Protein AF-A0A960S4R6-F1 (afdb_monomer_lite)

Sequence (79 aa):
MKSFLHAISLTNNIAERSLRHIVLWRKTSYGTQSQEGSRFMERAVSVWMTLKEQGKEVFPFFFQAYQSTYHPQVTAPVI

Structure (mmCIF, N/CA/C/O backbone):
data_AF-A0A960S4R6-F1
#
_entry.id   AF-A0A960S4R6-F1
#
loop_
_atom_site.group_PDB
_atom_site.id
_atom_site.type_symbol
_atom_site.label_atom_id
_atom_site.label_alt_id
_atom_site.label_comp_id
_atom_site.label_asym_id
_atom_site.label_entity_id
_atom_site.label_seq_id
_atom_site.pdbx_PDB_ins_code
_atom_site.Cartn_x
_atom_site.Cartn_y
_atom_site.Cartn_z
_atom_site.occupancy
_atom_site.B_iso_or_equiv
_atom_site.auth_seq_id
_atom_site.auth_comp_id
_atom_site.auth_asym_id
_atom_site.auth_atom_id
_atom_site.pdbx_PDB_model_num
ATOM 1 N N . MET A 1 1 ? 33.634 3.717 -32.625 1.00 43.56 1 MET A N 1
ATOM 2 C CA . MET A 1 1 ? 33.799 3.247 -31.232 1.00 43.56 1 MET A CA 1
ATOM 3 C C . MET A 1 1 ? 32.591 2.379 -30.904 1.00 43.56 1 MET A C 1
ATOM 5 O O . MET A 1 1 ? 31.473 2.867 -30.980 1.00 43.56 1 MET A O 1
ATOM 9 N N . LYS A 1 2 ? 32.805 1.068 -30.760 1.00 39.34 2 LYS A N 1
ATOM 10 C CA . LYS A 1 2 ? 31.775 0.018 -30.761 1.00 39.34 2 LYS A CA 1
ATOM 11 C C . LYS A 1 2 ? 31.051 -0.075 -29.403 1.00 39.34 2 LYS A C 1
ATOM 13 O O . LYS A 1 2 ? 31.706 -0.119 -28.371 1.00 39.34 2 LYS A O 1
ATOM 18 N N . SER A 1 3 ? 29.717 -0.110 -29.462 1.00 46.28 3 SER A N 1
ATOM 19 C CA . SER A 1 3 ? 28.796 -0.931 -28.653 1.00 46.28 3 SER A CA 1
ATOM 20 C C . SER A 1 3 ? 29.160 -1.227 -27.183 1.00 46.28 3 SER A C 1
ATOM 22 O O . SER A 1 3 ? 29.764 -2.255 -26.891 1.00 46.28 3 SER A O 1
ATOM 24 N N . PHE A 1 4 ? 28.660 -0.399 -26.260 1.00 53.88 4 PHE A N 1
ATOM 25 C CA . PHE A 1 4 ? 28.506 -0.723 -24.827 1.00 53.88 4 PHE A CA 1
ATOM 26 C C . PHE A 1 4 ? 27.032 -0.735 -24.384 1.00 53.88 4 PHE A C 1
ATOM 28 O O . PHE A 1 4 ? 26.717 -0.564 -23.212 1.00 53.88 4 PHE A O 1
ATOM 35 N N . LEU A 1 5 ? 26.097 -0.967 -25.307 1.00 52.12 5 LEU A N 1
ATOM 36 C CA . LEU A 1 5 ? 24.726 -1.313 -24.942 1.00 52.12 5 LEU A CA 1
ATOM 37 C C . LEU A 1 5 ? 24.661 -2.829 -24.775 1.00 52.12 5 LEU A C 1
ATOM 39 O O . LEU A 1 5 ? 24.124 -3.541 -25.619 1.00 52.12 5 LEU A O 1
ATOM 43 N N . HIS A 1 6 ? 25.255 -3.336 -23.694 1.00 56.94 6 HIS A N 1
ATOM 44 C CA . HIS A 1 6 ? 24.774 -4.600 -23.157 1.00 56.94 6 HIS A CA 1
ATOM 45 C C . HIS A 1 6 ? 23.299 -4.339 -22.851 1.00 56.94 6 HIS A C 1
ATOM 47 O O . HIS A 1 6 ? 22.991 -3.457 -22.051 1.00 56.94 6 HIS A O 1
ATOM 53 N N . ALA A 1 7 ? 22.399 -4.972 -23.600 1.00 62.09 7 ALA A N 1
ATOM 54 C CA . ALA A 1 7 ? 20.964 -4.791 -23.466 1.00 62.09 7 ALA A CA 1
ATOM 55 C C . ALA A 1 7 ? 20.533 -5.353 -22.106 1.00 62.09 7 ALA A C 1
ATOM 57 O O . ALA A 1 7 ? 20.081 -6.489 -21.995 1.00 62.09 7 ALA A O 1
ATOM 58 N N . ILE A 1 8 ? 20.746 -4.570 -21.048 1.00 62.56 8 ILE A N 1
ATOM 59 C CA . ILE A 1 8 ? 20.212 -4.843 -19.724 1.00 62.56 8 ILE A CA 1
ATOM 60 C C . ILE A 1 8 ? 18.703 -4.861 -19.917 1.00 62.56 8 ILE A C 1
ATOM 62 O O . ILE A 1 8 ? 18.116 -3.873 -20.364 1.00 62.56 8 ILE A O 1
ATOM 66 N N . SER A 1 9 ? 18.089 -6.004 -19.626 1.00 61.94 9 SER A N 1
ATOM 67 C CA . SER A 1 9 ? 16.639 -6.120 -19.608 1.00 61.94 9 SER A CA 1
ATOM 68 C C . SER A 1 9 ? 16.056 -4.947 -18.812 1.00 61.94 9 SER A C 1
ATOM 70 O O . SER A 1 9 ? 16.424 -4.725 -17.657 1.00 61.94 9 SER A O 1
ATOM 72 N N . LEU A 1 10 ? 15.132 -4.191 -19.413 1.00 61.75 10 LEU A N 1
ATOM 73 C CA . LEU A 1 10 ? 14.468 -3.046 -18.772 1.00 61.75 10 LEU A CA 1
ATOM 74 C C . LEU A 1 10 ? 13.569 -3.456 -17.588 1.00 61.75 10 LEU A C 1
ATOM 76 O O . LEU A 1 10 ? 12.870 -2.615 -17.026 1.00 61.75 10 LEU A O 1
ATOM 80 N N . THR A 1 11 ? 13.604 -4.723 -17.175 1.00 59.28 11 THR A N 1
ATOM 81 C CA . THR A 1 11 ? 12.930 -5.245 -15.984 1.00 59.28 11 THR A CA 1
ATOM 82 C C . THR A 1 11 ? 13.315 -4.487 -14.717 1.00 59.28 11 THR A C 1
ATOM 84 O O . THR A 1 11 ? 12.432 -4.208 -13.910 1.00 59.28 11 THR A O 1
ATOM 87 N N . ASN A 1 12 ? 14.580 -4.063 -14.566 1.00 63.88 12 ASN A N 1
ATOM 88 C CA . ASN A 1 12 ? 14.977 -3.256 -13.405 1.00 63.88 12 ASN A CA 1
ATOM 89 C C . ASN A 1 12 ? 14.266 -1.890 -13.382 1.00 63.88 12 ASN A C 1
ATOM 91 O O . ASN A 1 12 ? 13.757 -1.465 -12.354 1.00 63.88 12 ASN A O 1
ATOM 95 N N . ASN A 1 13 ? 14.127 -1.238 -14.538 1.00 76.00 13 ASN A N 1
ATOM 96 C CA . ASN A 1 13 ? 13.423 0.041 -14.637 1.00 76.00 13 ASN A CA 1
ATOM 97 C C . ASN A 1 13 ? 11.928 -0.107 -14.301 1.00 76.00 13 ASN A C 1
ATOM 99 O O . ASN A 1 13 ? 11.328 0.803 -13.744 1.00 76.00 13 ASN A O 1
ATOM 103 N N . ILE A 1 14 ? 11.314 -1.253 -14.610 1.00 79.44 14 ILE A N 1
ATOM 104 C CA . ILE A 1 14 ? 9.915 -1.527 -14.247 1.00 79.44 14 ILE A CA 1
ATOM 105 C C . ILE A 1 14 ? 9.770 -1.657 -12.725 1.00 79.44 14 ILE A C 1
ATOM 107 O O . ILE A 1 14 ? 8.913 -0.988 -12.150 1.00 79.44 14 ILE A O 1
ATOM 111 N N . ALA A 1 15 ? 10.635 -2.442 -12.074 1.00 78.00 15 ALA A N 1
ATOM 112 C CA . ALA A 1 15 ? 10.628 -2.605 -10.618 1.00 78.00 15 ALA A CA 1
ATOM 113 C C . ALA A 1 15 ? 10.956 -1.292 -9.878 1.00 78.00 15 ALA A C 1
ATOM 115 O O . ALA A 1 15 ? 10.289 -0.912 -8.919 1.00 78.00 15 ALA A O 1
ATOM 116 N N . GLU A 1 16 ? 11.949 -0.537 -10.350 1.00 84.44 16 GLU A N 1
ATOM 117 C CA . GLU A 1 16 ? 12.280 0.775 -9.786 1.00 84.44 16 GLU A CA 1
ATOM 118 C C . GLU A 1 16 ? 11.134 1.784 -9.973 1.00 84.44 16 GLU A C 1
ATOM 120 O O . GLU A 1 16 ? 10.833 2.567 -9.066 1.00 84.44 16 GLU A O 1
ATOM 125 N N . ARG A 1 17 ? 10.453 1.766 -11.130 1.00 83.19 17 ARG A N 1
ATOM 126 C CA . ARG A 1 17 ? 9.290 2.629 -11.397 1.00 83.19 17 ARG A CA 1
ATOM 127 C C . ARG A 1 17 ? 8.094 2.277 -10.525 1.00 83.19 17 ARG A C 1
ATOM 129 O O . ARG A 1 17 ? 7.452 3.207 -10.037 1.00 83.19 17 ARG A O 1
ATOM 136 N N . SER A 1 18 ? 7.805 0.994 -10.307 1.00 84.06 18 SER A N 1
ATOM 137 C CA . SER A 1 18 ? 6.688 0.586 -9.445 1.00 84.06 18 SER A CA 1
ATOM 138 C C . SER A 1 18 ? 6.917 1.034 -7.996 1.00 84.06 18 SER A C 1
ATOM 140 O O . 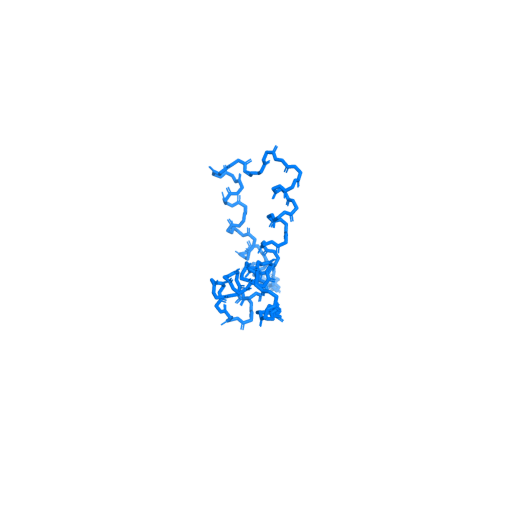SER A 1 18 ? 6.017 1.600 -7.373 1.00 84.06 18 SER A O 1
ATOM 142 N N . LEU A 1 19 ? 8.155 0.927 -7.498 1.00 87.88 19 LEU A N 1
ATOM 143 C CA . LEU A 1 19 ? 8.526 1.358 -6.145 1.00 87.88 19 LEU A CA 1
ATOM 144 C C . LEU A 1 19 ? 8.655 2.881 -5.977 1.00 87.88 19 LEU A C 1
ATOM 146 O O . LEU A 1 19 ? 8.581 3.392 -4.855 1.00 87.88 19 LEU A O 1
ATOM 150 N N . ARG A 1 20 ? 8.828 3.645 -7.061 1.00 90.56 20 ARG A N 1
ATOM 151 C CA . ARG A 1 20 ? 9.066 5.099 -6.996 1.00 90.56 20 ARG A CA 1
ATOM 152 C C . ARG A 1 20 ? 8.004 5.837 -6.184 1.00 90.56 20 ARG A C 1
ATOM 154 O O . ARG A 1 20 ? 8.333 6.726 -5.401 1.00 90.56 20 ARG A O 1
ATOM 161 N N . HIS A 1 21 ? 6.739 5.473 -6.358 1.00 89.69 21 HIS A N 1
ATOM 162 C CA . HIS A 1 21 ? 5.631 6.121 -5.663 1.00 89.69 21 HIS A CA 1
ATOM 163 C C . HIS A 1 21 ? 5.704 5.937 -4.145 1.00 89.69 21 HIS A C 1
ATOM 165 O O . HIS A 1 21 ? 5.535 6.911 -3.411 1.00 89.69 21 HIS A O 1
ATOM 171 N N . ILE A 1 22 ? 6.011 4.724 -3.668 1.00 92.19 22 ILE A N 1
ATOM 172 C CA . ILE A 1 22 ? 6.085 4.467 -2.228 1.00 92.19 22 ILE A CA 1
ATOM 173 C C . ILE A 1 22 ? 7.322 5.113 -1.594 1.00 92.19 22 ILE A C 1
ATOM 175 O O . ILE A 1 22 ? 7.247 5.641 -0.483 1.00 92.19 22 ILE A O 1
ATOM 179 N N . VAL A 1 23 ? 8.443 5.151 -2.321 1.00 92.19 23 VAL A N 1
ATOM 180 C CA . VAL A 1 23 ? 9.662 5.844 -1.875 1.00 92.19 23 VAL A CA 1
ATOM 181 C C . VAL A 1 23 ? 9.407 7.342 -1.713 1.00 92.19 23 VAL A C 1
ATOM 183 O O . VAL A 1 23 ? 9.782 7.922 -0.692 1.00 92.19 23 VAL A O 1
ATOM 186 N N . LEU A 1 24 ? 8.746 7.968 -2.694 1.00 94.31 24 LEU A N 1
ATOM 187 C CA . LEU A 1 24 ? 8.397 9.386 -2.626 1.00 94.31 24 LEU A CA 1
ATOM 188 C C . LEU A 1 24 ? 7.446 9.671 -1.464 1.00 94.31 24 LEU A C 1
ATOM 190 O O . LEU A 1 24 ? 7.745 10.559 -0.670 1.00 94.31 24 LEU A O 1
ATOM 194 N N . TRP A 1 25 ? 6.379 8.881 -1.310 1.00 92.44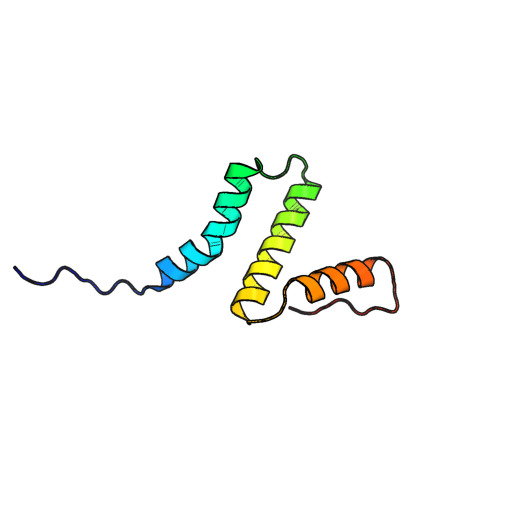 25 TRP A N 1
ATOM 195 C CA . TRP A 1 25 ? 5.451 9.009 -0.184 1.00 92.44 25 TRP A CA 1
ATOM 196 C C . TRP A 1 25 ? 6.173 8.931 1.164 1.00 92.44 25 TRP A C 1
ATOM 198 O O . TRP A 1 25 ? 6.016 9.815 2.005 1.00 92.44 25 TRP A O 1
ATOM 208 N N . ARG A 1 26 ? 7.035 7.924 1.363 1.00 91.69 26 ARG A N 1
ATOM 209 C CA . ARG A 1 26 ? 7.763 7.758 2.629 1.00 91.69 26 ARG A CA 1
ATOM 210 C C . ARG A 1 26 ? 8.670 8.953 2.916 1.00 91.69 26 ARG A C 1
ATOM 212 O O . ARG A 1 26 ? 8.796 9.358 4.068 1.00 91.69 26 ARG A O 1
ATOM 219 N N . LYS A 1 27 ? 9.283 9.526 1.876 1.00 93.50 27 LYS A N 1
ATOM 220 C CA . LYS A 1 27 ? 10.152 10.700 1.994 1.00 93.50 27 LYS A CA 1
ATOM 221 C C . LYS A 1 27 ? 9.372 11.971 2.337 1.00 93.50 27 LYS A C 1
ATOM 223 O O . LYS A 1 27 ? 9.837 12.741 3.166 1.00 93.50 27 LYS A O 1
ATOM 228 N N . THR A 1 28 ? 8.224 12.204 1.703 1.00 96.25 28 THR A N 1
ATOM 229 C CA . THR A 1 28 ? 7.445 13.442 1.889 1.00 96.25 28 THR A CA 1
ATOM 230 C C . THR A 1 28 ? 6.535 13.407 3.110 1.00 96.25 28 THR A C 1
ATOM 232 O O . THR A 1 28 ? 6.217 14.455 3.659 1.00 96.25 28 THR A O 1
ATOM 235 N N . SER A 1 29 ? 6.106 12.217 3.529 1.00 90.62 29 SER A N 1
ATOM 236 C CA . SER A 1 29 ? 5.164 12.019 4.636 1.00 90.62 29 SER A CA 1
ATOM 237 C C . SER A 1 29 ? 5.823 11.444 5.892 1.00 90.62 29 SER A C 1
ATOM 239 O O . SER A 1 29 ? 5.12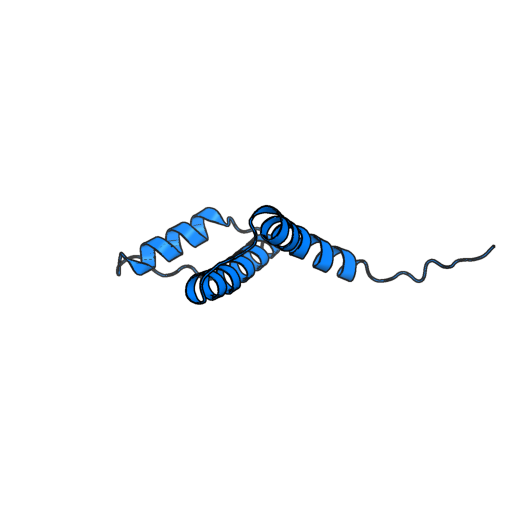7 11.170 6.860 1.00 90.62 29 SER A O 1
ATOM 241 N N . TYR A 1 30 ? 7.147 11.244 5.883 1.00 91.62 30 TYR A N 1
ATOM 242 C CA . TYR A 1 30 ? 7.941 10.656 6.975 1.00 91.62 30 TYR A CA 1
ATOM 243 C C . TYR A 1 30 ? 7.557 9.216 7.371 1.00 91.62 30 TYR A C 1
ATOM 245 O O . TYR A 1 30 ? 8.060 8.684 8.360 1.00 91.62 30 TYR A O 1
ATOM 253 N N . GLY A 1 31 ? 6.725 8.542 6.573 1.00 90.69 31 GLY A N 1
ATOM 254 C CA . GLY A 1 31 ? 6.282 7.173 6.826 1.00 90.69 31 GLY A CA 1
ATOM 255 C C . GLY A 1 31 ? 5.308 7.057 8.002 1.00 90.69 31 GLY A C 1
ATOM 256 O O . GLY A 1 31 ? 4.476 7.927 8.234 1.00 90.69 31 GLY A O 1
ATOM 257 N N . THR A 1 32 ? 5.375 5.931 8.710 1.00 94.31 32 THR A N 1
ATOM 258 C CA . THR A 1 32 ? 4.478 5.569 9.815 1.00 94.31 32 THR A CA 1
ATOM 259 C C . THR A 1 32 ? 5.185 5.712 11.159 1.00 94.31 32 THR A C 1
ATOM 261 O O . THR A 1 32 ? 6.367 5.403 11.280 1.00 94.31 32 THR A O 1
ATOM 264 N N . GLN A 1 33 ? 4.449 6.150 12.184 1.00 94.62 33 GLN A N 1
ATOM 265 C CA . GLN A 1 33 ? 4.976 6.346 13.546 1.00 94.62 33 GLN A CA 1
ATOM 266 C C . GLN A 1 33 ? 4.539 5.252 14.533 1.00 94.62 33 GLN A C 1
ATOM 268 O O . GLN A 1 33 ? 4.865 5.317 15.713 1.00 94.62 33 GLN A O 1
ATOM 273 N N . SER A 1 34 ? 3.810 4.239 14.061 1.00 96.88 34 SER A N 1
ATOM 274 C CA . SER A 1 34 ? 3.375 3.098 14.866 1.00 96.88 34 SER A CA 1
ATOM 275 C C . SER A 1 34 ? 3.667 1.775 14.166 1.00 96.88 34 SER A C 1
ATOM 277 O O . SER A 1 34 ? 3.836 1.708 12.939 1.00 96.88 34 SER A O 1
ATOM 279 N N . GLN A 1 35 ? 3.724 0.701 14.953 1.00 97.31 35 GLN A N 1
ATOM 280 C CA . GLN A 1 35 ? 3.910 -0.646 14.427 1.00 97.31 35 GLN A CA 1
ATOM 281 C C . GLN A 1 35 ? 2.691 -1.071 13.601 1.00 97.31 35 GLN A C 1
ATOM 283 O O . GLN A 1 35 ? 2.841 -1.591 12.496 1.00 97.31 35 GLN A O 1
ATOM 288 N N . GLU A 1 36 ? 1.491 -0.774 14.088 1.00 96.69 36 GLU A N 1
ATOM 289 C CA . GLU A 1 36 ? 0.217 -1.058 13.431 1.00 96.69 36 GLU A CA 1
ATOM 290 C C . GLU A 1 36 ? 0.119 -0.322 12.095 1.00 96.69 36 GLU A C 1
ATOM 292 O O . GLU A 1 36 ? -0.213 -0.929 11.078 1.00 96.69 36 GLU A O 1
ATOM 297 N N . GLY A 1 37 ? 0.486 0.964 12.071 1.00 95.00 37 GLY A N 1
ATOM 298 C CA . GLY A 1 37 ? 0.517 1.758 10.846 1.00 95.00 37 GLY A CA 1
ATOM 299 C C . GLY A 1 37 ? 1.511 1.193 9.836 1.00 95.00 37 GLY A C 1
ATOM 300 O O . GLY A 1 37 ? 1.191 1.075 8.655 1.00 95.00 37 GLY A O 1
ATOM 301 N N . SER A 1 38 ? 2.690 0.771 10.301 1.00 94.88 38 SER A N 1
ATOM 302 C CA . SER A 1 38 ? 3.700 0.134 9.446 1.00 94.88 38 SER A CA 1
ATOM 303 C C . SER A 1 38 ? 3.182 -1.171 8.831 1.00 94.88 38 SER A C 1
ATOM 305 O O . SER A 1 38 ? 3.341 -1.383 7.631 1.00 94.88 38 SER A O 1
ATOM 307 N N . ARG A 1 39 ? 2.496 -2.010 9.621 1.00 96.50 39 ARG A N 1
ATOM 308 C CA . ARG A 1 39 ? 1.885 -3.268 9.152 1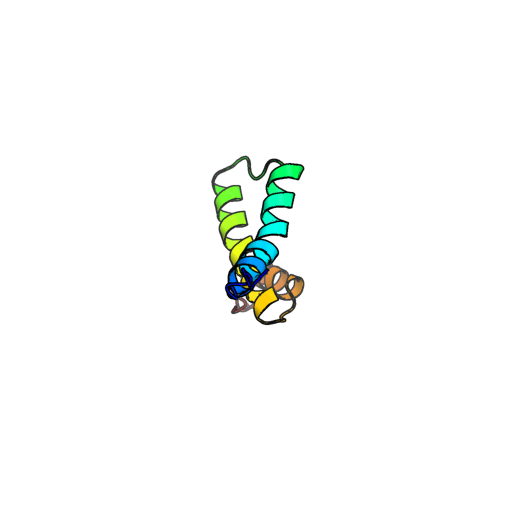.00 96.50 39 ARG A CA 1
ATOM 309 C C . ARG A 1 39 ? 0.728 -3.037 8.187 1.00 96.50 39 ARG A C 1
ATOM 311 O O . ARG A 1 39 ? 0.572 -3.791 7.228 1.00 96.50 39 ARG A O 1
ATOM 318 N N . PHE A 1 40 ? -0.078 -2.005 8.422 1.00 94.12 40 PHE A N 1
ATOM 319 C CA . PHE A 1 40 ? -1.129 -1.605 7.492 1.00 94.12 40 PHE A CA 1
ATOM 320 C C . PHE A 1 40 ? -0.533 -1.159 6.154 1.00 94.12 40 PHE A C 1
ATOM 322 O O . PHE A 1 40 ? -0.925 -1.682 5.112 1.00 94.12 40 PHE A O 1
ATOM 329 N N . MET A 1 41 ? 0.445 -0.248 6.179 1.00 94.88 41 MET A N 1
ATOM 330 C CA . MET A 1 41 ? 1.073 0.273 4.963 1.00 94.88 41 MET A CA 1
ATOM 331 C C . MET A 1 41 ? 1.8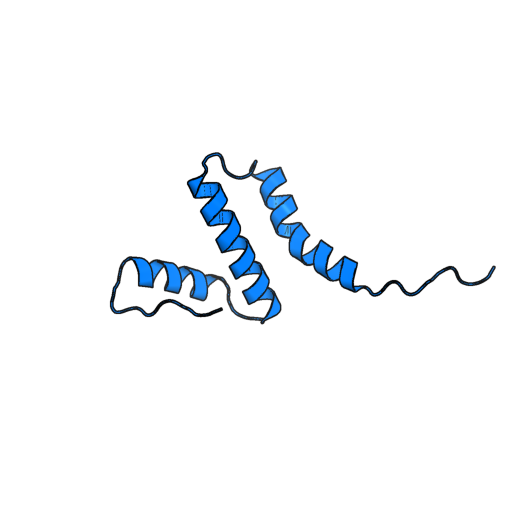21 -0.809 4.183 1.00 94.88 41 MET A C 1
ATOM 333 O O . MET A 1 41 ? 1.714 -0.826 2.961 1.00 94.88 41 MET A O 1
ATOM 337 N N . GLU A 1 42 ? 2.508 -1.736 4.860 1.00 94.31 42 GLU A N 1
ATOM 338 C CA . GLU A 1 42 ? 3.124 -2.922 4.242 1.00 94.31 42 GLU A CA 1
ATOM 339 C C . GLU A 1 42 ? 2.108 -3.666 3.357 1.00 94.31 42 GLU A C 1
ATOM 341 O O . GLU A 1 42 ? 2.332 -3.848 2.162 1.00 94.31 42 GLU A O 1
ATOM 346 N N . ARG A 1 43 ? 0.940 -4.014 3.915 1.00 95.19 43 ARG A N 1
ATOM 347 C CA . ARG A 1 43 ? -0.113 -4.756 3.202 1.00 95.19 43 ARG A CA 1
ATOM 348 C C . ARG A 1 43 ? -0.804 -3.922 2.127 1.00 95.19 43 ARG A C 1
ATOM 350 O O . ARG A 1 43 ? -1.033 -4.416 1.024 1.00 95.19 43 ARG A O 1
ATOM 357 N N . ALA A 1 44 ? -1.138 -2.669 2.435 1.00 94.62 44 ALA A N 1
ATOM 358 C CA . ALA A 1 44 ? -1.834 -1.782 1.509 1.00 94.62 44 ALA A CA 1
ATOM 359 C C . ALA A 1 44 ? -0.992 -1.512 0.254 1.00 94.62 44 ALA A C 1
ATOM 361 O O . ALA A 1 44 ? -1.507 -1.533 -0.861 1.00 94.62 44 ALA A O 1
ATOM 362 N N . VAL A 1 45 ? 0.316 -1.318 0.413 1.00 94.44 45 VAL A N 1
ATOM 363 C CA . VAL A 1 45 ? 1.221 -1.083 -0.715 1.00 94.44 45 VAL A CA 1
ATOM 364 C C . VAL A 1 45 ? 1.374 -2.332 -1.575 1.00 94.44 45 VAL A C 1
ATOM 366 O O . VAL A 1 45 ? 1.322 -2.213 -2.796 1.00 94.44 45 VAL A O 1
ATOM 369 N N . SER A 1 46 ? 1.492 -3.521 -0.973 1.00 94.38 46 SER A N 1
ATOM 370 C CA . SER A 1 46 ? 1.506 -4.781 -1.727 1.00 94.38 46 SER A CA 1
ATOM 371 C C . SER A 1 46 ? 0.241 -4.954 -2.569 1.00 94.38 46 SER A C 1
ATOM 3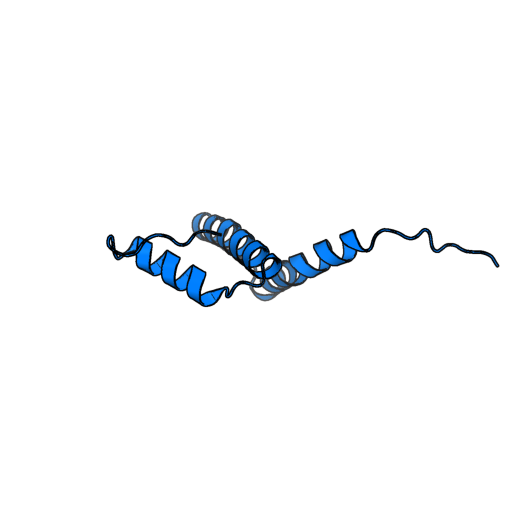73 O O . SER A 1 46 ? 0.343 -5.144 -3.777 1.00 94.38 46 SER A O 1
ATOM 375 N N . VAL A 1 47 ? -0.943 -4.798 -1.963 1.00 95.69 47 VAL A N 1
ATOM 376 C CA . VAL A 1 47 ? -2.237 -4.857 -2.670 1.00 95.69 47 VAL A CA 1
ATOM 377 C C . VAL A 1 47 ? -2.285 -3.839 -3.805 1.00 95.69 47 VAL A C 1
ATOM 379 O O . VAL A 1 47 ? -2.631 -4.175 -4.934 1.00 95.69 47 VAL A O 1
ATOM 382 N N . TRP A 1 48 ? -1.923 -2.590 -3.516 1.00 95.00 48 TRP A N 1
ATOM 383 C CA . TRP A 1 48 ? -1.951 -1.509 -4.491 1.00 95.00 48 TRP A CA 1
ATOM 384 C C . TRP A 1 48 ? -1.068 -1.800 -5.709 1.00 95.00 48 TRP A C 1
ATOM 386 O O . TRP A 1 48 ? -1.526 -1.631 -6.842 1.00 95.00 48 TRP A O 1
ATOM 396 N N . MET A 1 49 ? 0.167 -2.260 -5.484 1.00 93.12 49 MET A N 1
ATOM 397 C CA . MET A 1 49 ? 1.095 -2.611 -6.560 1.00 93.12 49 MET A CA 1
ATOM 398 C C . MET A 1 49 ? 0.560 -3.777 -7.393 1.00 93.12 49 MET A C 1
ATOM 400 O O . MET A 1 49 ? 0.524 -3.665 -8.617 1.00 93.12 49 MET A O 1
ATOM 404 N N . THR A 1 50 ? 0.043 -4.835 -6.761 1.00 94.25 50 THR A N 1
ATOM 405 C CA . THR A 1 50 ? -0.521 -5.978 -7.493 1.00 94.25 50 THR A CA 1
ATOM 406 C C . THR A 1 50 ? -1.756 -5.595 -8.312 1.00 94.25 50 THR A C 1
ATOM 408 O O . THR A 1 50 ? -1.846 -5.954 -9.483 1.00 94.25 50 THR A O 1
ATOM 411 N N . LEU A 1 51 ? -2.691 -4.816 -7.757 1.00 95.25 51 LEU A N 1
ATOM 412 C CA . LEU A 1 51 ? -3.868 -4.354 -8.505 1.00 95.25 51 LEU A CA 1
ATOM 413 C C . LEU A 1 51 ? -3.471 -3.483 -9.699 1.00 95.25 51 LEU A C 1
ATOM 415 O O . LEU A 1 51 ? -4.057 -3.608 -10.773 1.00 95.25 51 LEU A O 1
ATOM 419 N N . LYS A 1 52 ? -2.453 -2.629 -9.535 1.00 91.81 52 LYS A N 1
ATOM 420 C CA . LYS A 1 52 ? -1.914 -1.817 -10.631 1.00 91.81 52 LYS A CA 1
ATOM 421 C C . LYS A 1 52 ? -1.305 -2.672 -11.737 1.00 91.81 52 LYS A C 1
ATOM 423 O O . LYS A 1 52 ? -1.583 -2.400 -12.901 1.00 91.81 52 LYS A O 1
ATOM 428 N N . GLU A 1 53 ? -0.529 -3.695 -11.389 1.00 91.00 53 GLU A N 1
ATOM 429 C CA . GLU A 1 53 ? 0.045 -4.637 -12.360 1.00 91.00 53 GLU A CA 1
ATOM 430 C C . GLU A 1 53 ? -1.032 -5.430 -13.108 1.00 91.00 53 GLU A C 1
ATOM 432 O O . GLU A 1 53 ? -0.905 -5.660 -14.308 1.00 91.00 53 GLU A O 1
ATOM 437 N N . GLN A 1 54 ? -2.126 -5.786 -12.432 1.00 93.62 54 GLN A N 1
ATOM 438 C CA . GLN A 1 54 ? -3.269 -6.470 -13.040 1.00 93.62 54 GLN A CA 1
ATOM 439 C C . GLN A 1 54 ? -4.236 -5.539 -13.797 1.00 93.62 54 GLN A C 1
ATOM 441 O O . GLN A 1 54 ? -5.224 -6.012 -14.357 1.00 93.62 54 GLN A O 1
ATOM 446 N N . GLY A 1 55 ? -4.008 -4.220 -13.792 1.00 94.62 55 GLY A N 1
ATOM 447 C CA . GLY A 1 55 ? -4.909 -3.247 -14.419 1.00 94.62 55 GLY A CA 1
ATOM 448 C C . GLY A 1 55 ? -6.268 -3.092 -13.722 1.00 94.62 55 GLY A C 1
ATOM 449 O O . GLY A 1 55 ? -7.220 -2.625 -14.343 1.00 94.62 55 GLY A O 1
ATOM 450 N N . LYS A 1 56 ? -6.376 -3.476 -12.445 1.00 96.00 56 LYS A N 1
ATOM 451 C CA . LYS A 1 56 ? -7.602 -3.376 -11.641 1.00 96.00 56 LYS A CA 1
ATOM 452 C C . LYS A 1 56 ? -7.706 -2.032 -10.921 1.00 96.00 56 LYS A C 1
ATOM 454 O O . LYS A 1 56 ? -6.708 -1.382 -10.592 1.00 96.00 56 LYS A O 1
ATOM 459 N N . GLU A 1 57 ? -8.937 -1.625 -10.624 1.00 95.62 57 GLU A N 1
ATOM 460 C CA . GLU A 1 57 ? -9.190 -0.416 -9.847 1.00 95.62 57 GLU A CA 1
ATOM 461 C C . GLU A 1 57 ? -8.858 -0.609 -8.363 1.00 95.62 57 GLU A C 1
ATOM 463 O O . GLU A 1 57 ? -9.292 -1.552 -7.706 1.00 95.62 57 GLU A O 1
ATOM 468 N N . VAL A 1 58 ? -8.097 0.338 -7.817 1.00 95.31 58 VAL A N 1
ATOM 469 C CA . VAL A 1 58 ? -7.554 0.267 -6.455 1.00 95.31 58 VAL A CA 1
ATOM 470 C C . VAL A 1 58 ? -8.604 0.638 -5.409 1.00 95.31 58 VAL A C 1
ATOM 472 O O . VAL A 1 58 ? -8.742 -0.035 -4.390 1.00 95.31 58 VAL A O 1
ATOM 475 N N . PHE A 1 59 ? -9.332 1.731 -5.642 1.00 96.19 59 PHE A N 1
ATOM 476 C CA . PHE A 1 59 ? -10.279 2.265 -4.666 1.00 96.19 59 PHE A CA 1
ATOM 477 C C . PHE A 1 59 ? -11.434 1.295 -4.363 1.00 96.19 59 PHE A C 1
ATOM 479 O O . PHE A 1 59 ? -11.663 1.041 -3.179 1.00 96.19 59 PHE A O 1
ATOM 486 N N . PRO A 1 60 ? -12.106 0.681 -5.364 1.00 96.81 60 PRO A N 1
ATOM 487 C CA . PRO A 1 60 ? -13.165 -0.292 -5.101 1.00 96.81 60 PRO A CA 1
ATOM 488 C C . PRO A 1 60 ? -12.685 -1.481 -4.267 1.00 96.81 60 PRO A C 1
ATOM 490 O O . PRO A 1 60 ? -13.396 -1.912 -3.362 1.00 96.81 60 PRO A O 1
ATOM 493 N N . PHE A 1 61 ? -11.457 -1.960 -4.500 1.00 97.12 61 PHE A N 1
ATOM 494 C CA . PHE A 1 61 ? -10.870 -3.035 -3.703 1.00 97.12 61 PHE A CA 1
ATOM 495 C C . PHE A 1 61 ? -10.741 -2.637 -2.228 1.00 97.12 61 PHE A C 1
ATOM 497 O O . PHE A 1 61 ? -11.243 -3.337 -1.352 1.00 97.12 61 PHE A O 1
ATOM 504 N N . PHE A 1 62 ? -10.101 -1.502 -1.924 1.00 96.75 62 PHE A N 1
ATOM 505 C CA . PHE A 1 62 ? -9.941 -1.066 -0.531 1.00 96.75 62 PHE A CA 1
ATOM 506 C C . PHE A 1 62 ? -11.274 -0.755 0.139 1.00 96.75 62 PHE A C 1
ATOM 508 O O . PHE A 1 62 ? -11.457 -1.080 1.312 1.00 96.75 62 PHE A O 1
ATOM 515 N N . PHE A 1 63 ? -12.210 -0.164 -0.602 1.00 96.38 63 PHE A N 1
ATOM 516 C CA . PHE A 1 63 ? -13.548 0.103 -0.101 1.00 96.38 63 PHE A CA 1
ATOM 517 C C . PHE A 1 63 ? -14.274 -1.199 0.255 1.00 96.38 63 PHE A C 1
ATOM 519 O O . PHE A 1 63 ? -14.809 -1.312 1.354 1.00 96.38 63 PHE A O 1
ATOM 526 N N . GLN A 1 64 ? -14.224 -2.217 -0.608 1.00 97.00 64 GLN A N 1
ATOM 527 C CA . GLN A 1 64 ? -14.813 -3.526 -0.322 1.00 97.00 64 GLN A CA 1
ATOM 528 C C . GLN A 1 64 ? -14.113 -4.233 0.850 1.00 97.00 64 GLN A C 1
ATOM 530 O O . GLN A 1 64 ? -14.787 -4.810 1.701 1.00 97.00 64 GLN A O 1
ATOM 535 N N . ALA A 1 65 ? -12.782 -4.155 0.945 1.00 95.88 65 ALA A N 1
ATOM 536 C CA . ALA A 1 65 ? -12.027 -4.719 2.067 1.00 95.88 65 ALA A CA 1
ATOM 537 C C . ALA A 1 65 ? -12.444 -4.072 3.397 1.00 95.88 65 ALA A C 1
ATOM 539 O O . ALA A 1 65 ? -12.738 -4.771 4.371 1.00 95.88 65 ALA A O 1
ATOM 540 N N . TYR A 1 66 ? -12.556 -2.743 3.411 1.00 95.44 66 TYR A N 1
ATOM 541 C CA . TYR A 1 66 ? -13.077 -1.993 4.548 1.00 95.44 66 TYR A CA 1
ATOM 542 C C . TYR A 1 66 ? -14.504 -2.435 4.897 1.00 95.44 66 TYR A C 1
ATOM 544 O O . TYR A 1 66 ? -14.759 -2.823 6.034 1.00 95.44 66 TYR A O 1
ATOM 552 N N . GLN A 1 67 ? -15.412 -2.473 3.918 1.00 97.44 67 GLN A N 1
ATOM 553 C CA . GLN A 1 67 ? -16.800 -2.899 4.118 1.00 97.44 67 GLN A CA 1
ATOM 554 C C . GLN A 1 67 ? -16.888 -4.317 4.706 1.00 97.44 67 GLN A C 1
ATOM 556 O O . GLN A 1 67 ? -17.591 -4.513 5.692 1.00 97.44 67 GLN A O 1
ATOM 561 N N . SER A 1 68 ? -16.119 -5.280 4.187 1.00 96.44 68 SER A N 1
ATOM 562 C CA . SER A 1 68 ? -16.103 -6.666 4.691 1.00 96.44 68 SER A CA 1
ATOM 563 C C . SER A 1 68 ? -15.639 -6.802 6.145 1.00 96.44 68 SER A C 1
ATOM 565 O O . SER A 1 68 ? -15.978 -7.771 6.815 1.00 96.44 68 SER A O 1
ATOM 567 N N . THR A 1 69 ? -14.898 -5.815 6.661 1.00 94.50 69 THR A N 1
ATOM 568 C CA . THR A 1 69 ? -14.448 -5.806 8.061 1.00 94.50 69 THR A CA 1
ATOM 569 C C . THR A 1 69 ? -15.591 -5.474 9.025 1.00 94.50 69 THR A C 1
ATOM 571 O O . THR A 1 69 ? -15.615 -5.976 10.146 1.00 94.50 69 THR A O 1
ATOM 574 N N . TYR A 1 70 ? -16.544 -4.642 8.595 1.00 95.31 70 TYR A N 1
ATOM 575 C CA . TYR A 1 70 ? -17.631 -4.132 9.443 1.00 95.31 70 TYR A CA 1
ATOM 576 C C . TYR A 1 70 ? -19.016 -4.683 9.073 1.00 95.31 70 TYR A C 1
ATOM 578 O O . TYR A 1 70 ? -19.963 -4.540 9.846 1.00 95.31 70 TYR A O 1
ATOM 586 N N . HIS A 1 71 ? -19.146 -5.328 7.915 1.00 95.44 71 HIS A N 1
ATOM 587 C CA . HIS A 1 71 ? -20.397 -5.866 7.394 1.00 95.44 71 HIS A CA 1
ATOM 588 C C . HIS A 1 71 ? -20.205 -7.340 7.009 1.00 95.44 71 HIS A C 1
ATOM 590 O O . HIS A 1 71 ? -19.711 -7.614 5.915 1.00 95.44 71 HIS A O 1
ATOM 596 N N . PRO A 1 72 ? -20.611 -8.298 7.867 1.00 91.19 72 PRO A N 1
ATOM 597 C CA . PRO A 1 72 ? -20.392 -9.734 7.645 1.00 91.19 72 PRO A CA 1
ATOM 598 C C . PRO A 1 72 ? -20.965 -10.282 6.329 1.00 91.19 72 PRO A C 1
ATOM 600 O O . PRO A 1 72 ? -20.491 -11.287 5.810 1.00 91.19 72 PRO A O 1
ATOM 603 N N . GLN A 1 73 ? -21.986 -9.623 5.783 1.00 94.50 73 GLN A N 1
ATOM 604 C CA . GLN A 1 73 ? -22.609 -9.950 4.502 1.00 94.50 73 GLN A CA 1
ATOM 605 C C . GLN A 1 73 ? -21.778 -9.530 3.277 1.00 94.50 73 GLN A C 1
ATOM 607 O O . GLN A 1 73 ? -22.090 -9.944 2.162 1.00 94.50 73 GLN A O 1
ATOM 612 N N . VAL A 1 74 ? -20.745 -8.700 3.455 1.00 95.19 74 VAL A N 1
ATOM 613 C CA . VAL A 1 74 ? -19.854 -8.269 2.373 1.00 95.19 74 VAL A CA 1
ATOM 614 C C . VAL A 1 74 ? -18.651 -9.202 2.317 1.00 95.19 74 VAL A C 1
ATOM 616 O O . VAL A 1 74 ? -17.843 -9.260 3.240 1.00 95.19 74 VAL A O 1
ATOM 619 N N . THR A 1 75 ? -18.502 -9.918 1.206 1.00 95.88 75 THR A N 1
ATOM 620 C CA . THR A 1 75 ? -17.346 -10.789 0.980 1.00 95.88 75 THR A CA 1
ATOM 621 C C . THR A 1 75 ? -16.072 -9.967 0.797 1.00 95.88 75 THR A C 1
ATOM 623 O O . THR A 1 75 ? -16.065 -8.975 0.060 1.00 95.88 75 THR A O 1
ATOM 626 N N . ALA A 1 76 ? -14.987 -10.405 1.440 1.00 94.38 76 ALA A N 1
ATOM 627 C CA . ALA A 1 76 ? -13.670 -9.806 1.270 1.00 94.38 76 ALA A CA 1
ATOM 628 C C . ALA A 1 76 ? -13.224 -9.872 -0.206 1.00 94.38 76 ALA A C 1
ATOM 630 O O . ALA A 1 76 ? -13.412 -10.903 -0.860 1.00 94.38 76 ALA A O 1
ATOM 631 N N . PRO A 1 77 ? -12.640 -8.791 -0.748 1.00 95.31 77 PRO A N 1
ATOM 632 C CA . PRO A 1 77 ? -12.171 -8.770 -2.124 1.00 95.31 77 PRO A CA 1
ATOM 633 C C . PRO A 1 77 ? -10.925 -9.648 -2.296 1.00 95.31 77 PRO A C 1
ATOM 635 O O . PRO A 1 77 ? -10.114 -9.796 -1.379 1.00 95.31 77 PRO A O 1
ATOM 638 N N . VAL A 1 78 ? -10.759 -10.204 -3.496 1.00 92.19 78 VAL A N 1
ATOM 639 C CA . VAL A 1 78 ? -9.615 -11.049 -3.866 1.00 92.19 78 VAL A CA 1
ATOM 640 C C . VAL A 1 78 ? -8.724 -10.293 -4.843 1.00 92.19 78 VAL A C 1
ATOM 642 O O . VAL A 1 78 ? -9.221 -9.610 -5.743 1.00 92.19 78 VAL A O 1
ATOM 645 N N . ILE A 1 79 ? -7.411 -10.378 -4.610 1.00 86.38 79 ILE A N 1
ATOM 646 C CA . ILE A 1 79 ? -6.382 -9.721 -5.425 1.00 86.38 79 ILE A CA 1
ATOM 647 C C . ILE A 1 79 ? -6.330 -10.360 -6.803 1.00 86.38 79 ILE A C 1
ATOM 649 O O . ILE A 1 79 ? -6.309 -11.602 -6.911 1.00 86.38 79 ILE A O 1
#

Radius of gyration: 17.76 Å; chains: 1; bounding box: 56×24×46 Å

pLDDT: mean 87.31, std 14.51, range [39.34, 97.44]

Secondary structure (DSSP, 8-state):
---------THHHHHHHHHHHHHHHHHHH---SSHHHHHHHHHHHHHHHHHHHTT--HHHHHHHHHHHHH-TTSPPP--

Foldseek 3Di:
DDDPPPPDPCVVVVVCVLCVVVVVCCVVVVQDPDPVSNVVCVVLSVQVSVCVVVVHDSVVLVVLQVCVVVPVPRDHDDD